Prot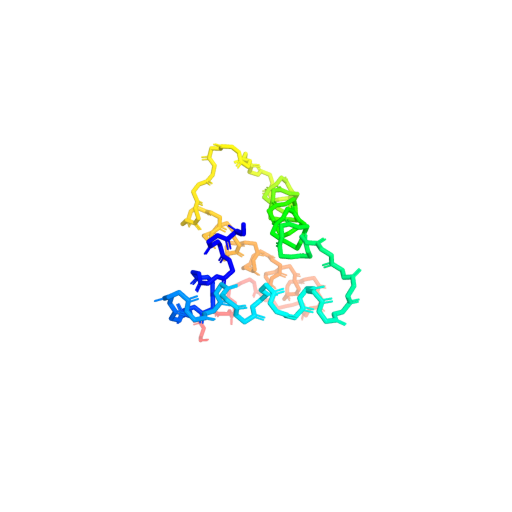ein AF-A0A7C3K4S5-F1 (afdb_monomer_lite)

Radius of gyration: 19.64 Å; chains: 1; bounding box: 37×25×51 Å

Structure (mmCIF, N/CA/C/O backbone):
data_AF-A0A7C3K4S5-F1
#
_entry.id   AF-A0A7C3K4S5-F1
#
loop_
_atom_site.group_PDB
_atom_site.id
_atom_site.type_symbol
_atom_site.label_atom_id
_atom_site.label_alt_id
_atom_site.label_comp_id
_atom_site.label_asym_id
_atom_site.label_entity_id
_atom_site.label_seq_id
_atom_site.pdbx_PDB_ins_code
_atom_site.Cartn_x
_atom_site.Cartn_y
_atom_site.Cartn_z
_atom_site.occupancy
_atom_site.B_iso_or_equiv
_atom_site.auth_seq_id
_atom_site.auth_comp_id
_atom_site.auth_asym_id
_atom_site.auth_atom_id
_atom_site.pdbx_PDB_model_num
ATOM 1 N N . MET A 1 1 ? -9.842 1.657 15.194 1.00 64.94 1 MET A N 1
ATOM 2 C CA . MET A 1 1 ? -8.495 1.114 14.970 1.00 64.94 1 MET A CA 1
ATOM 3 C C . MET A 1 1 ? -8.451 0.473 13.603 1.00 64.94 1 MET A C 1
ATOM 5 O O . MET A 1 1 ? -9.431 -0.154 13.206 1.00 64.94 1 MET A O 1
ATOM 9 N N . SER A 1 2 ? -7.373 0.693 12.868 1.00 72.19 2 SER A N 1
ATOM 10 C CA . SER A 1 2 ? -7.191 0.166 11.518 1.00 72.19 2 SER A CA 1
ATOM 11 C C . SER A 1 2 ? -6.734 -1.298 11.544 1.00 72.19 2 SER A C 1
ATOM 13 O O . SER A 1 2 ? -5.668 -1.592 12.078 1.00 72.19 2 SER A O 1
ATOM 15 N N . LYS A 1 3 ? -7.496 -2.209 10.916 1.00 84.75 3 LYS A N 1
ATOM 16 C CA . LYS A 1 3 ? -7.092 -3.619 10.702 1.00 84.75 3 LYS A CA 1
ATOM 17 C C . LYS A 1 3 ? -5.848 -3.770 9.822 1.00 84.75 3 LYS A C 1
ATOM 19 O O . LYS A 1 3 ? -5.181 -4.794 9.858 1.00 84.75 3 LYS A O 1
ATOM 24 N N . LEU A 1 4 ? -5.521 -2.739 9.043 1.00 89.31 4 LEU A N 1
ATOM 25 C CA . LEU A 1 4 ? -4.406 -2.775 8.103 1.00 89.31 4 LEU A CA 1
ATOM 26 C C . LEU A 1 4 ? -3.070 -3.031 8.810 1.00 89.31 4 LEU A C 1
ATOM 28 O O . LEU A 1 4 ? -2.237 -3.764 8.293 1.00 89.31 4 LEU A O 1
ATOM 32 N N . LEU A 1 5 ? -2.852 -2.457 9.997 1.00 91.06 5 LEU A N 1
ATOM 33 C CA . LEU A 1 5 ? -1.585 -2.638 10.711 1.00 91.06 5 LEU A CA 1
ATOM 34 C C . LEU A 1 5 ? -1.411 -4.067 11.239 1.00 91.06 5 LEU A C 1
ATOM 36 O O . LEU A 1 5 ? -0.304 -4.595 11.159 1.00 91.06 5 LEU A O 1
ATOM 40 N N . SER A 1 6 ? -2.472 -4.708 11.738 1.00 92.69 6 SER A N 1
ATOM 41 C CA . SER A 1 6 ? -2.385 -6.106 12.169 1.00 92.69 6 SER A CA 1
ATOM 42 C C . SER A 1 6 ? -2.215 -7.057 10.993 1.00 92.69 6 SER A C 1
ATOM 44 O O . SER A 1 6 ? -1.411 -7.981 11.085 1.00 92.69 6 SER A O 1
ATOM 46 N N . GLU A 1 7 ? -2.875 -6.790 9.864 1.00 92.06 7 GLU A N 1
ATOM 47 C CA . GLU A 1 7 ? -2.685 -7.548 8.624 1.00 92.06 7 GLU A CA 1
ATOM 48 C C . GLU A 1 7 ? -1.244 -7.441 8.100 1.00 92.06 7 GLU A C 1
ATOM 50 O O . GLU A 1 7 ? -0.623 -8.464 7.814 1.00 92.06 7 GLU A O 1
ATOM 55 N N . LEU A 1 8 ? -0.675 -6.230 8.035 1.00 90.31 8 LEU A N 1
ATOM 56 C CA . LEU A 1 8 ? 0.702 -6.017 7.564 1.00 90.31 8 LEU A CA 1
ATOM 57 C C . LEU A 1 8 ? 1.758 -6.668 8.465 1.00 90.31 8 LEU A C 1
ATOM 59 O O . LEU A 1 8 ? 2.812 -7.074 7.979 1.00 90.31 8 LEU A O 1
ATOM 63 N N . LEU A 1 9 ? 1.498 -6.741 9.771 1.00 91.38 9 LEU A N 1
ATOM 64 C CA . LEU A 1 9 ? 2.426 -7.309 10.749 1.00 91.38 9 LEU A CA 1
ATOM 65 C C . LEU A 1 9 ? 2.172 -8.795 11.033 1.00 91.38 9 LEU A C 1
ATOM 67 O O . LEU A 1 9 ? 2.940 -9.400 11.779 1.00 91.38 9 LEU A O 1
ATOM 71 N N . GLY A 1 10 ? 1.107 -9.383 10.475 1.00 93.00 10 GLY A N 1
ATOM 72 C CA . GLY A 1 10 ? 0.672 -10.739 10.816 1.00 93.00 10 GLY A CA 1
ATOM 73 C C . GLY A 1 10 ? 0.364 -10.899 12.309 1.00 93.00 10 GLY A C 1
ATOM 74 O O . GLY A 1 10 ? 0.673 -11.934 12.897 1.00 93.00 10 GLY A O 1
ATOM 75 N N . ALA A 1 11 ? -0.171 -9.851 12.939 1.00 92.38 11 ALA A N 1
ATOM 76 C CA . ALA A 1 11 ? -0.374 -9.798 14.379 1.00 92.38 11 ALA A CA 1
ATOM 77 C C . ALA A 1 11 ? -1.655 -10.530 14.813 1.00 92.38 11 ALA A C 1
ATOM 79 O O . ALA A 1 11 ? -2.660 -10.544 14.102 1.00 92.38 11 ALA A O 1
ATOM 80 N N . GLU A 1 12 ? -1.629 -11.111 16.013 1.00 91.94 12 GLU A N 1
ATOM 81 C CA . GLU A 1 12 ? -2.778 -11.807 16.589 1.00 91.94 12 GLU A CA 1
ATOM 82 C C . GLU A 1 12 ? -3.807 -10.821 17.166 1.00 91.94 12 GLU A C 1
ATOM 84 O O . GLU A 1 12 ? -3.493 -9.955 17.992 1.00 91.94 12 GLU A O 1
ATOM 89 N N . GLU A 1 13 ? -5.063 -10.981 16.755 1.00 91.00 13 GLU A N 1
ATOM 90 C CA . GLU A 1 13 ? -6.197 -10.201 17.251 1.00 91.00 13 GLU A CA 1
ATOM 91 C C . GLU A 1 13 ? -6.994 -10.995 18.301 1.00 91.00 13 GLU A C 1
ATOM 93 O O . GLU A 1 13 ? -7.147 -12.209 18.157 1.00 91.00 13 GLU A O 1
ATOM 98 N N . PRO A 1 14 ? -7.550 -10.342 19.344 1.00 92.81 14 PRO A N 1
ATOM 99 C CA . PRO A 1 14 ? -7.651 -8.889 19.543 1.00 92.81 14 PRO A CA 1
ATOM 100 C C . PRO A 1 14 ? -6.488 -8.266 20.338 1.00 92.81 14 PRO A C 1
ATOM 102 O O . PRO A 1 14 ? -6.530 -7.074 20.653 1.00 92.81 14 PRO A O 1
ATOM 105 N N . LEU A 1 15 ? -5.477 -9.060 20.718 1.00 92.75 15 LEU A N 1
ATOM 106 C CA . LEU A 1 15 ? -4.404 -8.620 21.615 1.00 92.75 15 LEU A CA 1
ATOM 107 C C . LEU A 1 15 ? -3.629 -7.427 21.043 1.00 92.75 15 LEU A C 1
ATOM 109 O O . LEU A 1 15 ? -3.334 -6.484 21.776 1.00 92.75 15 LEU A O 1
ATOM 113 N N . PHE A 1 16 ? -3.351 -7.440 19.738 1.00 93.19 16 PHE A N 1
ATOM 114 C CA . PHE A 1 16 ? -2.695 -6.330 19.053 1.00 93.19 16 PHE A CA 1
ATOM 115 C C . PHE A 1 16 ? -3.491 -5.027 19.172 1.00 93.19 16 PHE A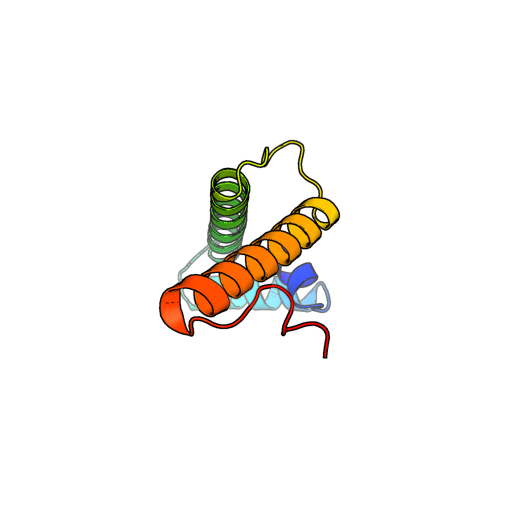 C 1
ATOM 117 O O . PHE A 1 16 ? -2.960 -4.022 19.646 1.00 93.19 16 PHE A O 1
ATOM 124 N N . THR A 1 17 ? -4.779 -5.053 18.817 1.00 92.38 17 THR A N 1
ATOM 125 C CA . THR A 1 17 ? -5.670 -3.891 18.940 1.00 92.38 17 THR A CA 1
ATOM 126 C C . THR A 1 17 ? -5.699 -3.351 20.378 1.00 92.38 17 THR A C 1
ATOM 128 O O . THR A 1 17 ? -5.624 -2.143 20.597 1.00 92.38 17 THR A O 1
ATOM 131 N N . MET A 1 18 ? -5.757 -4.225 21.386 1.00 93.62 18 MET A N 1
ATOM 132 C CA . MET A 1 18 ? -5.732 -3.797 22.792 1.00 93.62 18 MET A CA 1
ATOM 133 C C . MET A 1 18 ? -4.400 -3.137 23.176 1.00 93.62 18 MET A C 1
ATOM 135 O O . MET A 1 18 ? -4.398 -2.074 23.792 1.00 93.62 18 MET A O 1
ATOM 139 N N . ALA A 1 19 ? -3.273 -3.718 22.762 1.00 93.94 19 ALA A N 1
ATOM 140 C CA . ALA A 1 19 ? -1.949 -3.172 23.047 1.00 93.94 19 ALA A CA 1
ATOM 141 C C . ALA A 1 19 ? -1.730 -1.796 22.395 1.00 93.94 19 ALA A C 1
ATOM 143 O O . ALA A 1 19 ? -1.180 -0.894 23.028 1.00 93.94 19 ALA A O 1
ATOM 144 N N . ILE A 1 20 ? -2.195 -1.608 21.154 1.00 94.69 20 ILE A N 1
ATOM 145 C CA . ILE A 1 20 ? -2.152 -0.306 20.477 1.00 94.69 20 ILE A CA 1
ATOM 146 C C . ILE A 1 20 ? -3.017 0.714 21.219 1.00 94.69 20 ILE A C 1
ATOM 148 O O . ILE A 1 20 ? -2.553 1.824 21.469 1.00 94.69 20 ILE A O 1
ATOM 152 N N . HIS A 1 21 ? -4.228 0.342 21.645 1.00 93.88 21 HIS A N 1
ATOM 153 C CA . HIS A 1 21 ? -5.083 1.232 22.434 1.00 93.88 21 HIS A CA 1
ATOM 154 C C . HIS A 1 21 ? -4.403 1.718 23.720 1.00 93.88 21 HIS A C 1
ATOM 156 O O . HIS A 1 21 ? -4.397 2.917 24.014 1.00 93.88 21 HIS A O 1
ATOM 162 N N . ASP A 1 22 ? -3.818 0.792 24.480 1.00 95.06 22 ASP A N 1
ATOM 163 C CA . ASP A 1 22 ? -3.139 1.115 25.732 1.00 95.06 22 ASP A CA 1
ATOM 164 C C . ASP A 1 22 ? -1.912 2.000 25.489 1.00 95.06 22 ASP A C 1
ATOM 166 O O . ASP A 1 22 ? -1.679 2.954 26.236 1.00 95.06 22 ASP A O 1
ATOM 170 N N . LEU A 1 23 ? -1.167 1.751 24.407 1.00 94.94 23 LEU A N 1
ATOM 171 C CA . LEU A 1 23 ? -0.032 2.575 24.004 1.00 94.94 23 LEU A CA 1
ATOM 172 C C . LEU A 1 23 ? -0.456 3.994 23.599 1.00 94.94 23 LEU A C 1
ATOM 174 O O . LEU A 1 23 ? 0.180 4.965 24.011 1.00 94.94 23 LEU A O 1
ATOM 178 N N . GLU A 1 24 ? -1.532 4.150 22.829 1.00 96.06 24 GLU A N 1
ATOM 179 C CA . GLU A 1 24 ? -2.079 5.464 22.464 1.00 96.06 24 GLU A CA 1
ATOM 180 C C . GLU A 1 24 ? -2.515 6.256 23.696 1.00 96.06 24 GLU A C 1
ATOM 182 O O . GLU A 1 24 ? -2.229 7.450 23.817 1.00 96.06 24 GLU A O 1
ATOM 187 N N . LYS A 1 25 ? -3.160 5.576 24.649 1.00 95.94 25 LYS A N 1
ATOM 188 C CA . LYS A 1 25 ? -3.578 6.175 25.916 1.00 95.94 25 LYS A CA 1
ATOM 189 C C . LYS A 1 25 ? -2.377 6.591 26.765 1.00 95.94 25 LYS A C 1
ATOM 191 O O . LYS A 1 25 ? -2.356 7.710 27.271 1.00 95.94 25 LYS A O 1
ATOM 196 N N . ALA A 1 26 ? -1.378 5.720 26.905 1.00 97.06 26 ALA A N 1
ATOM 197 C CA . ALA A 1 26 ? -0.175 5.985 27.693 1.00 97.06 26 ALA A CA 1
ATOM 198 C C . ALA A 1 26 ? 0.711 7.080 27.076 1.00 97.06 26 ALA A C 1
ATOM 200 O O . ALA A 1 26 ? 1.322 7.862 27.801 1.00 97.06 26 ALA A O 1
ATOM 201 N N . SER A 1 27 ? 0.761 7.159 25.745 1.00 96.44 27 SER A N 1
ATOM 202 C CA . SER A 1 27 ? 1.522 8.180 25.013 1.00 96.44 27 SER A CA 1
ATOM 203 C C . SER A 1 27 ? 0.795 9.523 24.890 1.00 96.44 27 SER A C 1
ATOM 205 O O . SER A 1 27 ? 1.395 10.496 24.436 1.00 96.44 27 SER A O 1
ATOM 207 N N . GLY A 1 28 ? -0.485 9.598 25.276 1.00 96.19 28 GLY A N 1
ATOM 208 C CA . GLY A 1 28 ? -1.311 10.793 25.093 1.00 96.19 28 GLY A CA 1
ATOM 209 C C . GLY A 1 28 ? -1.581 11.117 23.622 1.00 96.19 28 GLY A C 1
ATOM 210 O O . GLY A 1 28 ? -1.886 12.263 23.294 1.00 96.19 28 GLY A O 1
ATOM 211 N N . ASN A 1 29 ? -1.451 10.127 22.734 1.00 94.81 29 ASN A N 1
ATOM 212 C CA . ASN A 1 29 ? -1.537 10.307 21.294 1.00 94.81 29 ASN A CA 1
ATOM 213 C C . ASN A 1 29 ? -2.680 9.470 20.695 1.00 94.81 29 ASN A C 1
ATOM 215 O O . ASN A 1 29 ? -2.430 8.439 20.069 1.00 94.81 29 ASN A O 1
ATOM 219 N N . PRO A 1 30 ? -3.944 9.884 20.889 1.00 93.00 30 PRO A N 1
ATOM 220 C CA . PRO A 1 30 ? -5.096 9.105 2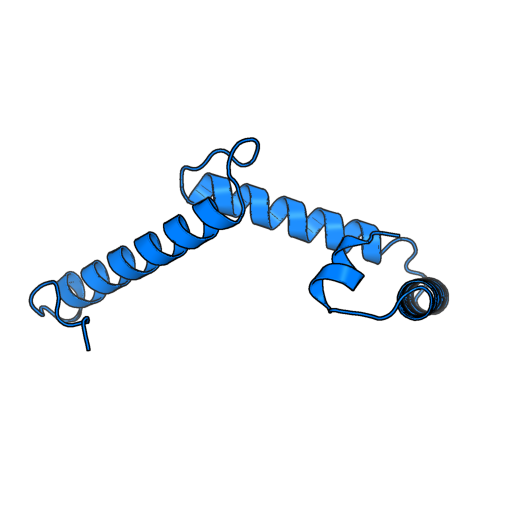0.446 1.00 93.00 30 PRO A CA 1
ATOM 221 C C . PRO A 1 30 ? -5.124 8.954 18.920 1.00 93.00 30 PRO A C 1
ATOM 223 O O . PRO A 1 30 ? -4.820 9.911 18.199 1.00 93.00 30 PRO A O 1
ATOM 226 N N . SER A 1 31 ? -5.546 7.786 18.422 1.00 93.38 31 SER A N 1
ATOM 227 C CA . SER A 1 31 ? -5.724 7.508 16.983 1.00 93.38 31 SER A CA 1
ATOM 228 C C . SER A 1 31 ? -4.446 7.670 16.149 1.00 93.38 31 SER A C 1
ATOM 230 O O . SER A 1 31 ? -4.490 8.076 14.981 1.00 93.38 31 SER A O 1
ATOM 232 N N . ALA A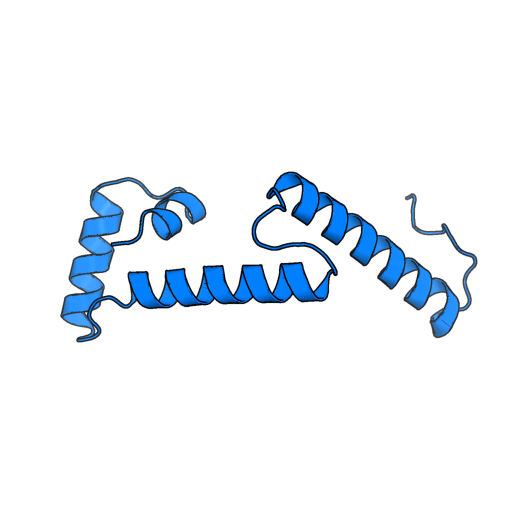 1 32 ? -3.291 7.405 16.758 1.00 94.06 32 ALA A N 1
ATOM 233 C CA . ALA A 1 32 ? -2.011 7.354 16.071 1.00 94.06 32 ALA A CA 1
ATOM 234 C C . ALA A 1 32 ? -1.987 6.240 15.018 1.00 94.06 32 ALA A C 1
ATOM 236 O O . ALA A 1 32 ? -1.450 6.453 13.931 1.00 94.06 32 ALA A O 1
ATOM 237 N N . ASP A 1 33 ? -2.636 5.111 15.291 1.00 93.00 33 ASP A N 1
ATOM 238 C CA . ASP A 1 33 ? -2.790 3.991 14.363 1.00 93.00 33 ASP A CA 1
ATOM 239 C C . ASP A 1 33 ? -3.536 4.392 13.073 1.00 93.00 33 ASP A C 1
ATOM 241 O O . ASP A 1 33 ? -3.113 4.067 11.958 1.00 93.00 33 ASP A O 1
ATOM 245 N N . VAL A 1 34 ? -4.625 5.156 13.219 1.00 93.50 34 VAL A N 1
ATOM 246 C CA . VAL A 1 34 ? -5.461 5.640 12.116 1.00 93.50 34 VAL A CA 1
ATOM 247 C C . VAL A 1 34 ? -4.676 6.633 11.273 1.00 93.50 34 VAL A C 1
ATOM 249 O O . VAL A 1 34 ? -4.685 6.531 10.047 1.00 93.50 34 VAL A O 1
ATOM 252 N N . ARG A 1 35 ? -3.966 7.573 11.908 1.00 94.62 35 ARG A N 1
ATOM 253 C CA . ARG A 1 35 ? -3.135 8.544 11.182 1.00 94.62 35 ARG A CA 1
ATOM 254 C C . ARG A 1 35 ? -1.998 7.866 10.429 1.00 94.62 35 ARG A C 1
ATOM 256 O O . ARG A 1 35 ? -1.789 8.190 9.266 1.00 94.62 35 ARG A O 1
ATOM 263 N N . LEU A 1 36 ? -1.322 6.903 11.055 1.00 94.38 36 LEU A N 1
ATOM 264 C CA . LEU A 1 36 ? -0.266 6.132 10.401 1.00 94.38 36 LEU A CA 1
ATOM 265 C C . LEU A 1 36 ? -0.814 5.347 9.204 1.00 94.38 36 LEU A C 1
ATOM 267 O O . LEU A 1 36 ? -0.223 5.368 8.129 1.00 94.38 36 LEU A O 1
ATOM 271 N N . THR A 1 37 ? -1.973 4.706 9.359 1.00 94.75 37 THR A N 1
ATOM 272 C CA . THR A 1 37 ? -2.648 4.010 8.254 1.00 94.75 37 THR A CA 1
ATOM 273 C C . THR A 1 37 ? -2.956 4.968 7.105 1.00 94.75 37 THR A C 1
ATOM 275 O O . THR A 1 37 ? -2.648 4.663 5.956 1.00 94.75 37 THR A O 1
ATOM 278 N N . ALA A 1 38 ? -3.546 6.129 7.400 1.00 95.19 38 ALA A N 1
ATOM 279 C CA . ALA A 1 38 ? -3.881 7.123 6.386 1.00 95.19 38 ALA A CA 1
ATOM 280 C C . ALA A 1 38 ? -2.631 7.639 5.658 1.00 95.19 38 ALA A C 1
ATOM 282 O O . ALA A 1 38 ? -2.650 7.799 4.439 1.00 95.19 38 ALA A O 1
ATOM 283 N N . GLU A 1 39 ? -1.530 7.843 6.383 1.00 96.69 39 GLU A N 1
ATOM 284 C CA . GLU A 1 39 ? -0.246 8.227 5.802 1.00 96.69 39 GLU A CA 1
ATOM 285 C C . GLU A 1 39 ? 0.312 7.139 4.875 1.00 96.69 39 GLU A C 1
ATOM 287 O O . GLU A 1 39 ? 0.736 7.448 3.763 1.00 96.69 39 GLU A O 1
ATOM 292 N N . ILE A 1 40 ? 0.292 5.870 5.300 1.00 94.88 40 ILE A N 1
ATOM 293 C CA . ILE A 1 40 ? 0.742 4.735 4.481 1.00 94.88 40 ILE A CA 1
ATOM 294 C C . ILE A 1 40 ? -0.079 4.660 3.192 1.00 94.88 40 ILE A C 1
ATOM 296 O O . ILE A 1 40 ? 0.497 4.632 2.106 1.00 94.88 40 ILE A O 1
ATOM 300 N N . VAL A 1 41 ? -1.410 4.687 3.299 1.00 94.06 41 VAL A N 1
ATOM 301 C CA . VAL A 1 41 ? -2.310 4.640 2.137 1.00 94.06 41 VAL A CA 1
ATOM 302 C C . VAL A 1 41 ? -2.058 5.829 1.209 1.00 94.06 41 VAL A C 1
ATOM 304 O O . VAL A 1 41 ? -1.924 5.641 0.003 1.00 94.06 41 VAL A O 1
ATOM 307 N N . GLY A 1 42 ? -1.920 7.041 1.754 1.00 96.12 42 GLY A N 1
ATOM 308 C CA . GLY A 1 42 ? -1.609 8.237 0.972 1.00 96.12 42 GLY A CA 1
ATOM 309 C C . GLY A 1 42 ? -0.277 8.126 0.226 1.00 96.12 42 GLY A C 1
ATOM 310 O O . GLY A 1 42 ? -0.216 8.417 -0.966 1.00 96.12 42 GLY A O 1
ATOM 311 N N . LYS A 1 43 ? 0.779 7.640 0.889 1.00 96.62 43 LYS A N 1
ATOM 312 C CA . LYS A 1 43 ? 2.088 7.415 0.257 1.00 96.62 43 LYS A CA 1
ATOM 313 C C . LYS A 1 43 ? 2.017 6.384 -0.861 1.00 96.62 43 LYS A C 1
ATOM 315 O O . LYS A 1 43 ? 2.608 6.609 -1.910 1.00 96.62 43 LYS A O 1
ATOM 320 N N . VAL A 1 44 ? 1.306 5.276 -0.651 1.00 94.56 44 VAL A N 1
ATOM 321 C CA . VAL A 1 44 ? 1.136 4.247 -1.684 1.00 94.56 44 VAL A CA 1
ATOM 322 C C . VAL A 1 44 ? 0.420 4.832 -2.895 1.00 94.56 44 VAL A C 1
ATOM 324 O O . VAL A 1 44 ? 0.933 4.691 -3.996 1.00 94.56 44 VAL A O 1
ATOM 327 N N . ARG A 1 45 ? -0.687 5.565 -2.703 1.00 96.38 45 ARG A N 1
ATOM 328 C CA . ARG A 1 45 ? -1.409 6.220 -3.808 1.00 96.38 45 ARG A CA 1
ATOM 329 C C . ARG A 1 45 ? -0.507 7.161 -4.607 1.00 96.38 45 ARG A C 1
ATOM 331 O O . ARG A 1 45 ? -0.430 7.023 -5.821 1.00 96.38 45 ARG A O 1
ATOM 338 N N . LEU A 1 46 ? 0.238 8.035 -3.924 1.00 97.00 46 LEU A N 1
ATOM 339 C CA . LEU A 1 46 ? 1.189 8.944 -4.574 1.00 97.00 46 LEU A CA 1
ATOM 340 C C . LEU A 1 46 ? 2.261 8.186 -5.369 1.00 97.00 46 LEU A C 1
ATOM 342 O O . LEU A 1 46 ? 2.582 8.567 -6.488 1.00 97.00 46 LEU A O 1
ATOM 346 N N . LYS A 1 47 ? 2.807 7.090 -4.825 1.00 95.00 47 LYS A N 1
ATOM 347 C CA . LYS A 1 47 ? 3.799 6.276 -5.544 1.00 95.00 47 LYS A CA 1
ATOM 348 C C . LYS A 1 47 ? 3.210 5.517 -6.728 1.00 95.00 47 LYS A C 1
ATOM 350 O O . LYS A 1 47 ? 3.896 5.382 -7.735 1.00 95.00 47 LYS A O 1
ATOM 355 N N . THR A 1 48 ? 1.964 5.068 -6.640 1.00 96.44 48 THR A N 1
ATOM 356 C CA . THR A 1 48 ? 1.248 4.472 -7.773 1.00 96.44 48 THR A CA 1
ATOM 357 C C . THR A 1 48 ? 1.076 5.493 -8.904 1.00 96.44 48 THR A C 1
ATOM 359 O O . THR A 1 48 ? 1.407 5.188 -10.047 1.00 96.44 48 THR A O 1
ATOM 362 N N . GLU A 1 49 ? 0.682 6.730 -8.585 1.00 96.31 49 GLU A N 1
ATOM 363 C CA . GLU A 1 49 ? 0.584 7.825 -9.565 1.00 96.31 49 GLU A CA 1
ATOM 364 C C . GLU A 1 49 ? 1.948 8.193 -10.174 1.00 96.31 49 GLU A C 1
ATOM 366 O O . GLU A 1 49 ? 2.058 8.377 -11.385 1.00 96.31 49 GLU A O 1
ATOM 371 N N . GLU A 1 50 ? 3.014 8.255 -9.366 1.00 94.62 50 GLU A N 1
ATOM 372 C CA . GLU A 1 50 ? 4.384 8.511 -9.844 1.00 94.62 50 GLU A CA 1
ATOM 373 C C . GLU A 1 50 ? 4.893 7.430 -10.819 1.00 94.62 50 GLU A C 1
ATOM 375 O O . GLU A 1 50 ? 5.747 7.714 -11.661 1.00 94.62 50 GLU A O 1
ATOM 380 N N . LEU A 1 51 ? 4.367 6.203 -10.731 1.00 94.88 51 LEU A N 1
ATOM 381 C CA . LEU A 1 51 ? 4.630 5.118 -11.684 1.00 94.88 51 LEU A CA 1
ATOM 382 C C . LEU A 1 51 ? 3.770 5.210 -12.959 1.00 94.88 51 LEU A C 1
ATOM 384 O O . LEU A 1 51 ? 3.917 4.372 -13.846 1.00 94.88 51 LEU A O 1
ATOM 388 N N . GLY A 1 52 ? 2.893 6.213 -13.072 1.00 95.50 52 GLY A N 1
ATOM 389 C CA . GLY A 1 52 ? 1.976 6.386 -14.200 1.00 95.50 52 GLY A CA 1
ATOM 390 C C . GLY A 1 52 ? 0.765 5.449 -14.167 1.00 95.50 52 GLY A C 1
ATOM 391 O O . GLY A 1 52 ? 0.160 5.208 -15.210 1.00 95.50 52 GLY A O 1
ATOM 392 N N . LEU A 1 53 ? 0.435 4.902 -12.995 1.00 96.62 53 LEU A N 1
ATOM 393 C CA . LEU A 1 53 ? -0.689 3.991 -12.782 1.00 96.62 53 LEU A CA 1
ATOM 394 C C . LEU A 1 53 ? -1.859 4.713 -12.098 1.00 96.62 53 LEU A C 1
ATOM 396 O O . LEU A 1 53 ? -1.662 5.713 -11.408 1.00 96.62 53 LEU A O 1
ATOM 400 N N . ASP A 1 54 ? -3.072 4.178 -12.252 1.00 96.88 54 ASP A N 1
ATOM 401 C CA . ASP A 1 54 ? -4.267 4.698 -11.577 1.00 96.88 54 ASP A CA 1
ATOM 402 C C . ASP A 1 54 ? -4.392 4.094 -10.162 1.00 96.88 54 ASP A C 1
ATOM 404 O O . ASP A 1 54 ? -4.615 2.887 -10.039 1.00 96.88 54 ASP A O 1
ATOM 408 N N . PRO A 1 55 ? -4.271 4.878 -9.075 1.00 94.94 55 PRO A N 1
ATOM 409 C CA . PRO A 1 55 ? -4.370 4.363 -7.710 1.00 94.94 55 PRO A CA 1
ATOM 410 C C . PRO A 1 55 ? -5.751 3.804 -7.336 1.00 94.94 55 PRO A C 1
ATOM 412 O O . PRO A 1 55 ? -5.839 3.112 -6.320 1.00 94.94 55 PRO A O 1
ATOM 415 N N . ASP A 1 56 ? -6.805 4.101 -8.100 1.00 95.62 56 ASP A N 1
ATOM 416 C CA . ASP A 1 56 ? -8.162 3.598 -7.863 1.00 95.62 56 ASP A CA 1
ATOM 417 C C . ASP A 1 56 ? -8.496 2.331 -8.675 1.00 95.62 56 ASP A C 1
ATOM 419 O O . ASP A 1 56 ? -9.434 1.620 -8.312 1.00 95.62 56 ASP A O 1
ATOM 423 N N . ASP A 1 57 ? -7.706 2.005 -9.708 1.00 96.50 57 ASP A N 1
ATOM 424 C CA . ASP A 1 57 ? -7.905 0.838 -10.595 1.00 96.50 57 ASP A CA 1
ATOM 425 C C . ASP A 1 57 ? -6.674 -0.090 -10.686 1.00 96.50 57 ASP A C 1
ATOM 427 O O . ASP A 1 57 ? -6.637 -1.036 -11.464 1.00 96.50 57 ASP A O 1
ATOM 431 N N . THR A 1 58 ? -5.639 0.151 -9.877 1.00 95.31 58 THR A N 1
ATOM 432 C CA . THR A 1 58 ? -4.435 -0.693 -9.850 1.00 95.31 58 THR A CA 1
ATOM 433 C C . THR A 1 58 ? -4.498 -1.700 -8.711 1.00 95.31 58 THR A C 1
ATOM 435 O O . THR A 1 58 ? -4.511 -1.346 -7.528 1.00 95.31 58 THR A O 1
ATOM 438 N N . THR A 1 59 ? -4.446 -2.986 -9.047 1.00 95.00 59 THR A N 1
ATOM 439 C CA . THR A 1 59 ? -4.328 -4.058 -8.055 1.00 95.00 59 THR A CA 1
ATOM 440 C C . THR A 1 59 ? -2.911 -4.145 -7.481 1.00 95.00 59 THR A C 1
ATOM 442 O O . THR A 1 59 ? -1.919 -3.790 -8.119 1.00 95.00 59 THR A O 1
ATOM 445 N N . GLY A 1 60 ? -2.768 -4.729 -6.285 1.00 91.62 60 GLY A N 1
ATOM 446 C CA . GLY A 1 60 ? -1.445 -4.942 -5.681 1.00 91.62 60 GLY A CA 1
ATOM 447 C C . GLY A 1 60 ? -0.499 -5.798 -6.540 1.00 91.62 60 GLY A C 1
ATOM 448 O O . GLY A 1 60 ? 0.714 -5.602 -6.509 1.00 91.62 60 GLY A O 1
ATOM 449 N N . LYS A 1 61 ? -1.043 -6.717 -7.350 1.00 95.88 61 LYS A N 1
ATOM 450 C CA . LYS A 1 61 ? -0.257 -7.560 -8.263 1.00 95.88 61 LYS A CA 1
ATOM 451 C C . LYS A 1 61 ? 0.276 -6.760 -9.454 1.00 95.88 61 LYS A C 1
ATOM 453 O O . LYS A 1 61 ? 1.425 -6.950 -9.841 1.00 95.88 61 LYS A O 1
ATOM 458 N N . GLU A 1 62 ? -0.530 -5.865 -10.016 1.00 95.19 62 GLU A N 1
ATOM 459 C CA . GLU A 1 62 ? -0.104 -4.972 -11.101 1.00 95.19 62 GLU A CA 1
ATOM 460 C C . GLU A 1 62 ? 0.944 -3.977 -10.615 1.00 95.19 62 GLU A C 1
ATOM 462 O O . GLU A 1 62 ? 1.990 -3.845 -11.249 1.00 95.19 62 GLU A O 1
ATOM 467 N N . LEU A 1 63 ? 0.725 -3.370 -9.443 1.00 95.69 63 LEU A N 1
ATOM 468 C CA . LEU A 1 63 ? 1.709 -2.488 -8.815 1.00 95.69 63 LEU A CA 1
ATOM 469 C C . LEU A 1 63 ? 3.050 -3.207 -8.591 1.00 95.69 63 LEU A C 1
ATOM 471 O O . LEU A 1 63 ? 4.109 -2.652 -8.879 1.00 95.69 63 LEU A O 1
ATOM 475 N N . TYR A 1 64 ? 3.016 -4.463 -8.134 1.00 95.62 64 TYR A N 1
ATOM 476 C CA . TYR A 1 64 ? 4.218 -5.281 -7.964 1.00 95.62 64 TYR A CA 1
ATOM 477 C C . TYR A 1 64 ? 4.990 -5.479 -9.278 1.00 95.62 64 TYR A C 1
ATOM 479 O O . TYR A 1 64 ? 6.200 -5.256 -9.322 1.00 95.62 64 TYR A O 1
ATOM 487 N N . TYR A 1 65 ? 4.313 -5.855 -10.366 1.00 96.12 65 TYR A N 1
ATOM 488 C CA . TYR A 1 65 ? 4.984 -6.028 -11.659 1.00 96.12 65 TYR A CA 1
ATOM 489 C C . TYR A 1 65 ? 5.477 -4.712 -12.258 1.00 96.12 65 TYR A C 1
ATOM 491 O O . TYR A 1 65 ? 6.542 -4.695 -12.877 1.00 96.12 65 TYR A O 1
ATOM 499 N N . ALA A 1 66 ? 4.757 -3.611 -12.048 1.00 95.56 66 ALA A N 1
ATOM 500 C CA . ALA A 1 66 ? 5.213 -2.291 -12.464 1.00 95.56 66 ALA A CA 1
ATOM 501 C C . ALA A 1 66 ? 6.515 -1.896 -11.752 1.00 95.56 66 ALA A C 1
ATOM 503 O O . ALA A 1 66 ? 7.445 -1.417 -12.400 1.00 95.56 66 ALA A O 1
ATOM 504 N N . LEU A 1 67 ? 6.627 -2.174 -10.448 1.00 95.94 67 LEU A N 1
ATOM 505 C CA . LEU A 1 67 ? 7.862 -1.963 -9.689 1.00 95.94 67 LEU A CA 1
ATOM 506 C C . LEU A 1 67 ? 9.016 -2.831 -10.206 1.00 95.94 67 LEU A C 1
ATOM 508 O O . LEU A 1 67 ? 10.120 -2.323 -10.381 1.00 95.94 67 LEU A O 1
ATOM 512 N N . LEU A 1 68 ? 8.774 -4.114 -10.500 1.00 96.25 68 LEU A N 1
ATOM 513 C CA . LEU A 1 68 ? 9.798 -4.986 -11.091 1.00 96.25 68 LEU A CA 1
ATOM 514 C C . LEU A 1 68 ? 10.284 -4.463 -12.446 1.00 96.25 68 LEU A C 1
ATOM 516 O O . LEU A 1 68 ? 11.487 -4.432 -12.704 1.00 96.25 68 LEU A O 1
ATOM 520 N N . ASN A 1 69 ? 9.359 -4.022 -13.301 1.00 94.38 69 ASN A N 1
ATOM 521 C CA . ASN A 1 69 ? 9.723 -3.436 -14.584 1.00 94.38 69 ASN A CA 1
ATOM 522 C C . ASN A 1 69 ? 10.525 -2.142 -14.399 1.00 94.38 69 ASN A C 1
ATOM 524 O O . ASN A 1 69 ? 11.531 -1.948 -15.076 1.00 94.38 69 ASN A O 1
ATOM 528 N N . ARG A 1 70 ? 10.131 -1.298 -13.440 1.00 94.81 70 ARG A N 1
ATOM 529 C CA . ARG A 1 70 ? 10.849 -0.064 -13.129 1.00 94.81 70 ARG A CA 1
ATOM 530 C C . ARG A 1 70 ? 12.281 -0.328 -12.663 1.00 94.81 70 ARG A C 1
ATOM 532 O O . ARG A 1 70 ? 13.192 0.351 -13.122 1.00 94.81 70 ARG A O 1
ATOM 539 N N . ILE A 1 71 ? 12.484 -1.324 -11.798 1.00 94.88 71 ILE A N 1
ATOM 540 C C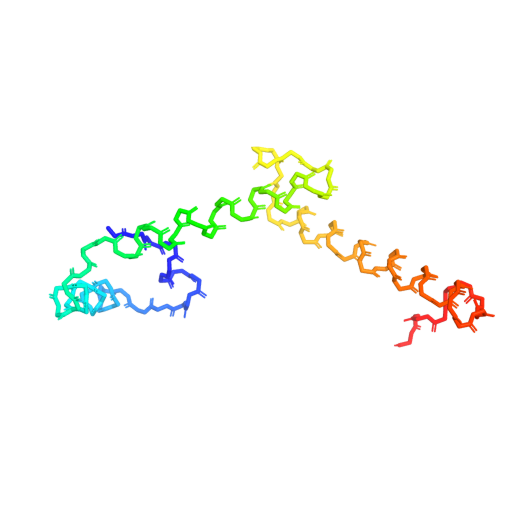A . ILE A 1 71 ? 13.821 -1.743 -11.350 1.00 94.88 71 ILE A CA 1
ATOM 541 C C . ILE A 1 71 ? 14.671 -2.165 -12.548 1.00 94.88 71 ILE A C 1
ATOM 543 O O . ILE A 1 71 ? 15.797 -1.700 -12.688 1.00 94.88 71 ILE A O 1
ATOM 547 N N . ARG A 1 72 ? 14.117 -2.993 -13.440 1.00 93.00 72 ARG A N 1
ATOM 548 C CA . ARG A 1 72 ? 14.813 -3.430 -14.656 1.00 93.00 72 ARG A CA 1
ATOM 549 C C . ARG A 1 72 ? 15.216 -2.250 -15.545 1.00 93.00 72 ARG A C 1
ATOM 551 O O . ARG A 1 72 ? 16.343 -2.203 -16.021 1.00 93.00 72 ARG A O 1
ATOM 558 N N . GLU A 1 73 ? 14.320 -1.287 -15.751 1.00 91.69 73 GLU A N 1
ATOM 559 C CA . GLU A 1 73 ? 14.604 -0.080 -16.540 1.00 91.69 73 GLU A CA 1
ATOM 560 C C . GLU A 1 73 ? 15.682 0.803 -15.897 1.00 91.69 73 GLU A C 1
ATOM 562 O O . GLU A 1 73 ? 16.568 1.308 -16.590 1.00 91.69 73 GLU A O 1
ATOM 567 N N . ASP A 1 74 ? 15.621 0.990 -14.577 1.00 92.06 74 ASP A N 1
ATOM 568 C CA . ASP A 1 74 ? 16.616 1.764 -13.837 1.00 92.06 74 ASP A CA 1
ATOM 569 C C . ASP A 1 74 ? 17.995 1.089 -13.875 1.00 92.06 74 ASP A C 1
ATOM 571 O O . ASP A 1 74 ? 19.004 1.765 -14.090 1.00 92.06 74 ASP A O 1
ATOM 575 N N . ASN A 1 75 ? 18.035 -0.234 -13.754 1.00 91.94 75 ASN A N 1
ATOM 576 C CA . ASN A 1 75 ? 19.246 -1.027 -13.887 1.00 91.94 75 ASN A CA 1
ATOM 577 C C . ASN A 1 75 ? 19.852 -0.943 -15.296 1.00 91.94 75 ASN A C 1
ATOM 579 O O . ASN A 1 75 ? 21.023 -0.589 -15.445 1.00 91.94 75 ASN A O 1
ATOM 583 N N . ASP A 1 76 ? 19.045 -1.159 -16.341 1.00 90.19 76 ASP A N 1
ATOM 584 C CA . ASP A 1 76 ? 19.470 -1.010 -17.739 1.00 90.19 76 ASP A CA 1
ATOM 585 C C . ASP A 1 76 ? 20.068 0.380 -17.996 1.00 90.19 76 ASP A C 1
ATOM 587 O O . ASP A 1 76 ? 21.087 0.518 -18.687 1.00 90.19 76 ASP A O 1
ATOM 591 N N . ARG A 1 77 ? 19.444 1.422 -17.433 1.00 89.44 77 ARG A N 1
ATOM 592 C CA . ARG A 1 77 ? 19.910 2.807 -17.535 1.00 89.44 77 ARG A CA 1
ATOM 593 C C . ARG A 1 77 ? 21.257 2.998 -16.847 1.00 89.44 77 ARG A C 1
ATOM 595 O O . ARG A 1 77 ? 22.169 3.533 -17.469 1.00 89.44 77 ARG A O 1
ATOM 602 N N . ILE A 1 78 ? 21.418 2.535 -15.608 1.00 91.12 78 ILE A N 1
ATOM 603 C CA . ILE A 1 78 ? 22.691 2.611 -14.870 1.00 91.12 78 ILE A CA 1
ATOM 604 C C . ILE A 1 78 ? 23.800 1.874 -15.630 1.00 91.12 78 ILE A C 1
ATOM 606 O O . ILE A 1 78 ? 24.877 2.427 -15.869 1.00 91.12 78 ILE A O 1
ATOM 610 N N . THR A 1 79 ? 23.525 0.648 -16.061 1.00 90.75 79 THR A N 1
ATOM 611 C CA . THR A 1 79 ? 24.476 -0.221 -16.755 1.00 90.75 79 THR A CA 1
ATOM 612 C C . THR A 1 79 ? 24.911 0.380 -18.098 1.00 90.75 79 THR A C 1
ATOM 614 O O . THR A 1 79 ? 26.103 0.389 -18.420 1.00 90.75 79 THR A O 1
ATOM 617 N N . THR A 1 80 ? 23.985 0.986 -18.846 1.00 88.94 80 THR A N 1
ATOM 618 C CA . THR A 1 80 ? 24.290 1.604 -20.147 1.00 88.94 80 THR A CA 1
ATOM 619 C C . THR A 1 80 ? 24.951 2.980 -20.005 1.00 88.94 80 THR A C 1
ATOM 621 O O . THR A 1 80 ? 25.949 3.259 -20.669 1.00 88.94 80 THR A O 1
ATOM 624 N N . GLU A 1 81 ? 24.412 3.863 -19.160 1.00 88.06 81 GLU A N 1
ATOM 625 C CA . GLU A 1 81 ? 24.826 5.272 -19.093 1.00 88.06 81 GLU A CA 1
ATOM 626 C C . GLU A 1 81 ? 26.041 5.492 -18.191 1.00 88.06 81 GLU A C 1
ATOM 628 O O . GLU A 1 81 ? 26.941 6.257 -18.545 1.00 88.06 81 GLU A O 1
ATOM 633 N N . LEU A 1 82 ? 26.089 4.820 -17.037 1.00 83.31 82 LEU A N 1
ATOM 634 C CA . LEU A 1 82 ? 27.169 4.994 -16.065 1.00 83.31 82 LEU A CA 1
ATOM 635 C C . LEU A 1 82 ? 28.296 3.988 -16.291 1.00 83.31 82 LEU A C 1
ATOM 637 O O . LEU A 1 82 ? 29.465 4.3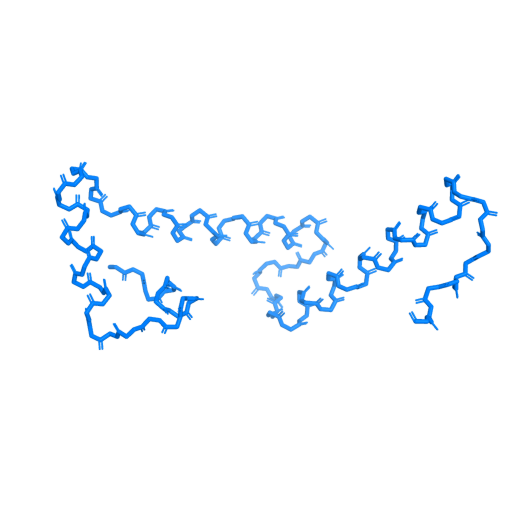75 -16.300 1.00 83.31 82 LEU A O 1
ATOM 641 N N . LEU A 1 83 ? 27.955 2.713 -16.494 1.00 88.19 83 LEU A N 1
ATOM 642 C CA . LEU A 1 83 ? 28.949 1.640 -16.612 1.00 88.19 83 LEU A CA 1
ATOM 643 C C . LEU A 1 83 ? 29.386 1.365 -18.058 1.00 88.19 83 LEU A C 1
ATOM 645 O O . LEU A 1 83 ? 30.408 0.711 -18.260 1.00 88.19 83 LEU A O 1
ATOM 649 N N . LYS A 1 84 ? 28.665 1.895 -19.059 1.00 87.12 84 LYS A N 1
ATOM 650 C CA . LYS A 1 84 ? 28.928 1.684 -20.497 1.00 87.12 84 LYS A CA 1
ATOM 651 C C . LYS A 1 84 ? 28.979 0.202 -20.896 1.00 87.12 84 LYS A C 1
ATOM 653 O O . LYS A 1 84 ? 29.707 -0.173 -21.817 1.00 87.12 84 LYS A O 1
ATOM 658 N N . LEU A 1 85 ? 28.220 -0.635 -20.197 1.00 80.75 85 LEU A N 1
ATOM 659 C CA . LEU A 1 85 ? 28.070 -2.056 -20.487 1.00 80.75 85 LEU A CA 1
ATOM 660 C C . LEU A 1 85 ? 26.893 -2.272 -21.461 1.00 80.75 85 LEU A C 1
ATOM 662 O O . LEU A 1 85 ? 25.976 -1.449 -21.512 1.00 80.75 85 LEU A O 1
ATOM 666 N N . PRO A 1 86 ? 26.910 -3.345 -22.272 1.00 73.31 86 PRO A N 1
ATOM 667 C CA . PRO A 1 86 ? 25.792 -3.673 -23.155 1.00 73.31 86 PRO A CA 1
ATOM 668 C C . PRO A 1 86 ? 24.528 -4.038 -22.354 1.00 73.31 86 PRO A C 1
ATOM 670 O O . PRO A 1 86 ? 24.619 -4.665 -21.302 1.00 73.31 86 PRO A O 1
ATOM 673 N N . LYS A 1 87 ? 23.345 -3.673 -22.872 1.00 66.81 87 LYS A N 1
ATOM 674 C CA . LYS A 1 87 ? 22.041 -4.014 -22.271 1.00 66.81 87 LYS A CA 1
ATOM 675 C C . LYS A 1 87 ? 21.862 -5.529 -22.106 1.00 66.81 87 LYS A C 1
ATOM 677 O O . LYS A 1 87 ? 22.233 -6.283 -23.005 1.00 66.81 87 LYS A O 1
ATOM 682 N N . GLY A 1 88 ? 21.225 -5.947 -21.009 1.00 65.69 88 GLY A N 1
ATOM 683 C CA . GLY A 1 88 ? 20.901 -7.354 -20.739 1.00 65.69 88 GLY A CA 1
ATOM 684 C C . GLY A 1 88 ? 21.983 -8.161 -20.008 1.00 65.69 88 GLY A C 1
ATOM 685 O O . GLY A 1 88 ? 21.968 -9.384 -20.068 1.00 65.69 88 GLY A O 1
ATOM 686 N N . THR A 1 89 ? 22.929 -7.519 -19.317 1.00 58.69 89 THR A N 1
ATOM 687 C CA . THR A 1 89 ? 23.964 -8.213 -18.521 1.00 58.69 89 THR A CA 1
ATOM 688 C C . THR A 1 89 ? 23.486 -8.748 -17.163 1.00 58.69 89 THR A C 1
ATOM 690 O O . THR A 1 89 ? 24.299 -9.294 -16.423 1.00 58.69 89 THR A O 1
ATOM 693 N N . GLU A 1 90 ? 22.205 -8.596 -16.818 1.00 58.19 90 GLU A N 1
ATOM 694 C CA . GLU A 1 90 ? 21.676 -8.864 -15.469 1.00 58.19 90 GLU A CA 1
ATOM 695 C C . GLU A 1 90 ? 20.817 -10.135 -15.347 1.00 58.19 90 GLU A C 1
ATOM 697 O O . GLU A 1 90 ? 20.338 -10.435 -14.259 1.00 58.19 90 GLU A O 1
ATOM 702 N N . ASP A 1 91 ? 20.668 -10.923 -16.418 1.00 52.44 91 ASP A N 1
ATOM 703 C CA . ASP A 1 91 ? 20.034 -12.252 -16.363 1.00 52.44 91 ASP A CA 1
ATOM 704 C C . ASP A 1 91 ? 21.013 -13.335 -15.835 1.00 52.44 91 ASP A C 1
ATOM 706 O O . ASP A 1 91 ? 21.239 -14.359 -16.490 1.00 52.44 91 ASP A O 1
ATOM 710 N N . ILE A 1 92 ? 21.627 -13.109 -14.663 1.00 40.66 92 ILE A N 1
ATOM 711 C CA . ILE A 1 92 ? 22.381 -14.123 -13.889 1.00 40.66 92 ILE A CA 1
ATOM 712 C C . ILE A 1 92 ? 21.879 -14.156 -12.447 1.00 40.66 92 ILE A C 1
ATOM 714 O O . ILE A 1 92 ? 21.931 -13.098 -11.783 1.00 40.66 92 ILE A O 1
#

pLDDT: mean 90.34, std 10.41, range [40.66, 97.06]

Foldseek 3Di:
DDPVVCVVVVHDPPVVVVVVCVVCVVVVNPCPVVVVVVVVLVVVCVVCVVLVHHSVPDDPVNVVVSVVVVVLVVVQCCCCPVVVHDGPPPPD

Sequence (92 aa):
MSKLLSELLGAEEPLFTMAIHDLEKASGNPSADVRLTAEIVGKVRLKTEELGLDPDDTTGKELYYALLNRIREDNDRITTELLKLPKGTEDI

Secondary structure (DSSP, 8-state):
--HHHHHHHTPPTTHHHHHHHHHHHHHT-TTHHHHHHHHHHHHHHHHHHHTT--TTT--HHHHHHHHHHHHHHHHHHIIIIIS-PPTTTT--